Protein AF-C4IY53-F1 (afdb_monomer)

Organi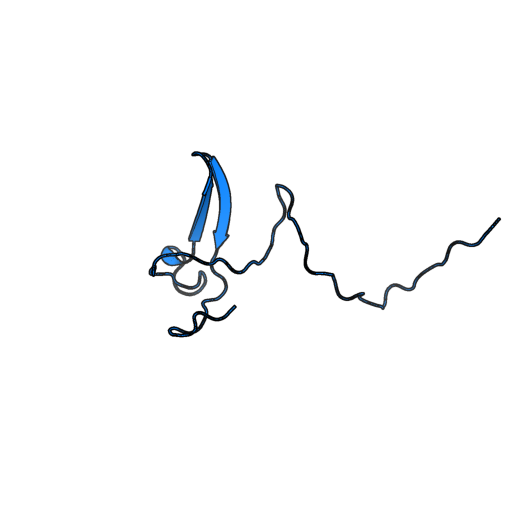sm: Zea mays (NCBI:txid4577)

Radius of gyration: 18.85 Å; Cα contacts (8 Å, |Δi|>4): 50; chains: 1; bounding box: 60×24×32 Å

Nearest PDB structures (foldseek):
  7nwi-assembly1_s  TM=1.773E-01  e=2.366E+00  Oryctolagus cuniculus

pLDDT: mean 80.27, std 18.36, range [37.62, 95.75]

Structure (mmCIF, N/CA/C/O backbone):
data_AF-C4IY53-F1
#
_entry.id   AF-C4IY53-F1
#
loop_
_atom_site.group_PDB
_atom_site.id
_atom_site.type_symbol
_atom_site.label_atom_id
_atom_site.label_alt_id
_atom_site.label_comp_id
_atom_site.label_asym_id
_atom_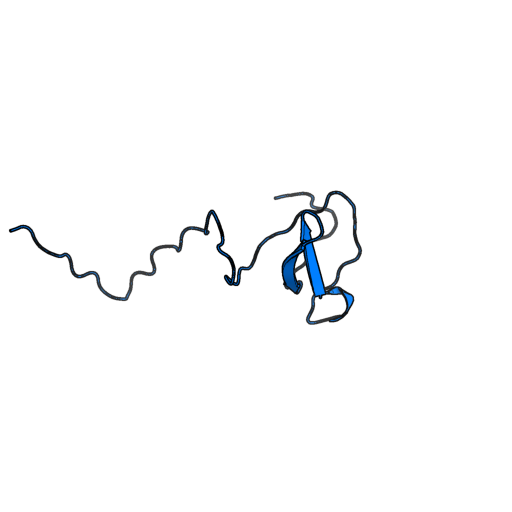site.label_entity_id
_atom_site.label_seq_id
_atom_site.pdbx_PDB_ins_code
_atom_site.Cartn_x
_atom_site.Cartn_y
_atom_site.Cartn_z
_atom_site.occupancy
_atom_site.B_iso_or_equiv
_atom_site.auth_seq_id
_atom_site.auth_comp_id
_atom_site.auth_asym_id
_atom_site.auth_atom_id
_atom_site.pdbx_PDB_model_num
ATOM 1 N N . MET A 1 1 ? -51.877 -1.902 9.604 1.00 51.44 1 MET A N 1
ATOM 2 C CA . MET A 1 1 ? -51.934 -2.603 8.299 1.00 51.44 1 MET A CA 1
ATOM 3 C C . MET A 1 1 ? -51.368 -1.703 7.203 1.00 51.44 1 MET A C 1
ATOM 5 O O . MET A 1 1 ? -51.971 -0.673 6.950 1.00 51.44 1 MET A O 1
ATOM 9 N N . LYS A 1 2 ? -50.232 -2.060 6.579 1.00 39.72 2 LYS A N 1
ATOM 10 C CA . LYS A 1 2 ? -49.846 -1.680 5.198 1.00 39.72 2 LYS A CA 1
ATOM 11 C C . LYS A 1 2 ? -48.597 -2.486 4.773 1.00 39.72 2 LYS A C 1
ATOM 13 O O . LYS A 1 2 ? -47.490 -2.242 5.229 1.00 39.72 2 LYS A O 1
ATOM 18 N N . LYS A 1 3 ? -48.897 -3.519 3.979 1.00 42.66 3 LYS A N 1
ATOM 19 C CA . LYS A 1 3 ? -48.121 -4.434 3.115 1.00 42.66 3 LYS A CA 1
ATOM 20 C C . LYS A 1 3 ? -46.578 -4.354 3.102 1.00 42.66 3 LYS A C 1
ATOM 22 O O . LYS A 1 3 ? -46.002 -3.382 2.623 1.00 42.66 3 LYS A O 1
ATOM 27 N N . LYS A 1 4 ? -45.943 -5.481 3.470 1.00 41.88 4 LYS A N 1
ATOM 28 C CA . LYS A 1 4 ? -44.606 -5.902 3.008 1.00 41.88 4 LYS A CA 1
ATOM 29 C C . LYS A 1 4 ? -44.629 -6.050 1.481 1.00 41.88 4 LYS A C 1
ATOM 31 O O . LYS A 1 4 ? -45.528 -6.697 0.952 1.00 41.88 4 LYS A O 1
ATOM 36 N N . LYS A 1 5 ? -43.643 -5.470 0.793 1.00 37.62 5 LYS A N 1
ATOM 37 C CA . LYS A 1 5 ? -43.296 -5.840 -0.584 1.00 37.62 5 LYS A CA 1
ATOM 38 C C . LYS A 1 5 ? -42.239 -6.938 -0.516 1.00 37.62 5 LYS A C 1
ATOM 40 O O . LYS A 1 5 ? -41.132 -6.688 -0.048 1.0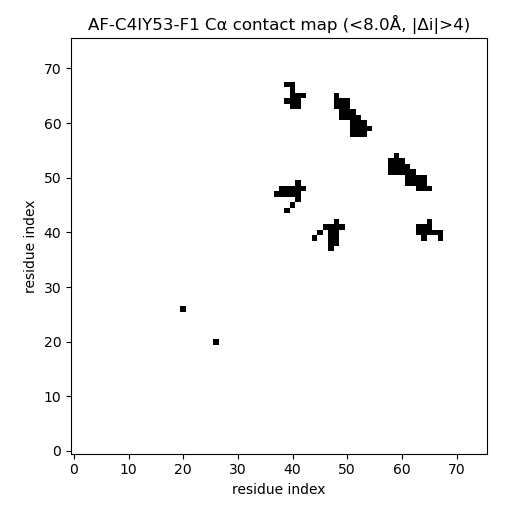0 37.62 5 LYS A O 1
ATOM 45 N N . GLU A 1 6 ? -42.617 -8.135 -0.943 1.00 48.16 6 GLU A N 1
ATOM 46 C CA . GLU A 1 6 ? -41.674 -9.142 -1.426 1.00 48.16 6 GLU A CA 1
ATOM 47 C C . GLU A 1 6 ? -41.012 -8.599 -2.699 1.00 48.16 6 GLU A C 1
ATOM 49 O O . GLU A 1 6 ? -41.677 -7.983 -3.534 1.00 48.16 6 GLU A O 1
ATOM 54 N N . GLU A 1 7 ? -39.694 -8.751 -2.808 1.00 45.16 7 GLU A N 1
ATOM 55 C CA . GLU A 1 7 ? -38.921 -8.335 -3.979 1.00 45.16 7 GLU A CA 1
ATOM 56 C C . GLU A 1 7 ? -38.080 -9.538 -4.440 1.00 45.16 7 GLU A C 1
ATOM 58 O O . GLU A 1 7 ? -37.258 -10.063 -3.686 1.00 45.16 7 GLU A O 1
ATOM 63 N N . ASP A 1 8 ? -38.343 -9.986 -5.669 1.00 42.25 8 ASP A N 1
ATOM 64 C CA . ASP A 1 8 ? -37.776 -11.155 -6.345 1.00 42.25 8 ASP A CA 1
ATOM 65 C C . ASP A 1 8 ? -36.228 -11.158 -6.432 1.00 42.25 8 ASP A C 1
ATOM 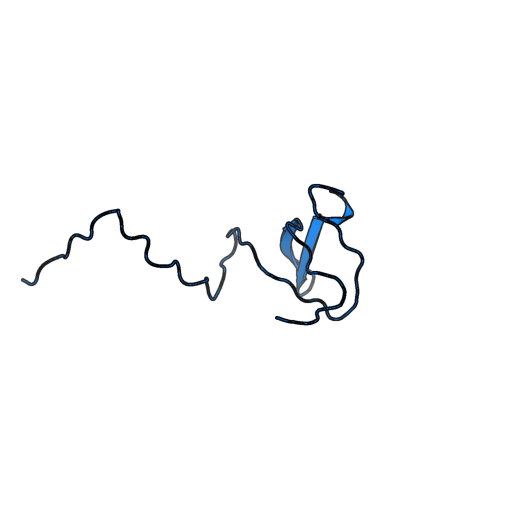67 O O . ASP A 1 8 ? -35.606 -10.116 -6.671 1.00 42.25 8 ASP A O 1
ATOM 71 N N . PRO A 1 9 ? -35.559 -12.331 -6.373 1.00 54.25 9 PRO A N 1
ATOM 72 C CA . PRO A 1 9 ? -34.095 -12.459 -6.283 1.00 54.25 9 PRO A CA 1
ATOM 73 C C . PRO A 1 9 ? -33.314 -12.155 -7.583 1.00 54.25 9 PRO A C 1
ATOM 75 O O . PRO A 1 9 ? -32.131 -12.486 -7.692 1.00 54.25 9 PRO A O 1
ATOM 78 N N . LYS A 1 10 ? -33.932 -11.522 -8.592 1.00 51.84 10 LYS A N 1
ATOM 79 C CA . LYS A 1 10 ? -33.365 -11.385 -9.951 1.00 51.84 10 LYS A CA 1
ATOM 80 C C . LYS A 1 10 ? -33.343 -9.957 -10.508 1.00 51.84 10 LYS A C 1
ATOM 82 O O . LYS A 1 10 ? -33.405 -9.752 -11.715 1.00 51.84 10 LYS A O 1
ATOM 87 N N . LYS A 1 11 ? -33.160 -8.957 -9.644 1.00 46.50 11 LYS A N 1
ATOM 88 C CA . LYS A 1 11 ? -32.721 -7.609 -10.047 1.00 46.50 11 LYS A CA 1
ATOM 89 C C . LYS A 1 11 ? -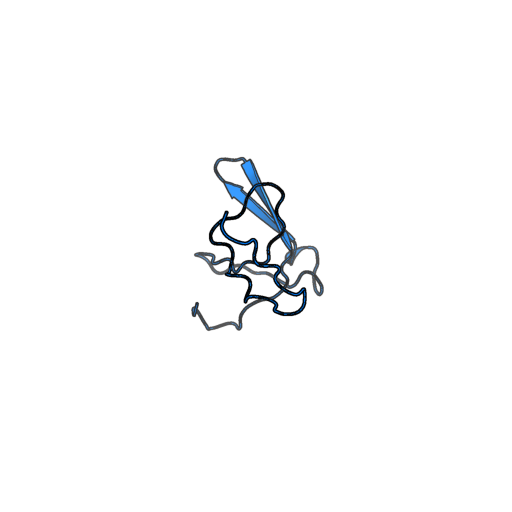31.522 -7.207 -9.195 1.00 46.50 11 LYS A C 1
ATOM 91 O O . LYS A 1 11 ? -31.667 -6.662 -8.105 1.00 46.50 11 LYS A O 1
ATOM 96 N N . LYS A 1 12 ? -30.310 -7.490 -9.692 1.00 56.56 12 LYS A N 1
ATOM 97 C CA . LYS A 1 12 ? -29.070 -6.906 -9.158 1.00 56.56 12 LYS A CA 1
ATOM 98 C C . LYS A 1 12 ? -29.177 -5.388 -9.318 1.00 56.56 12 LYS A C 1
ATOM 100 O O . LYS A 1 12 ? -28.799 -4.845 -10.351 1.00 56.56 12 LYS A O 1
ATOM 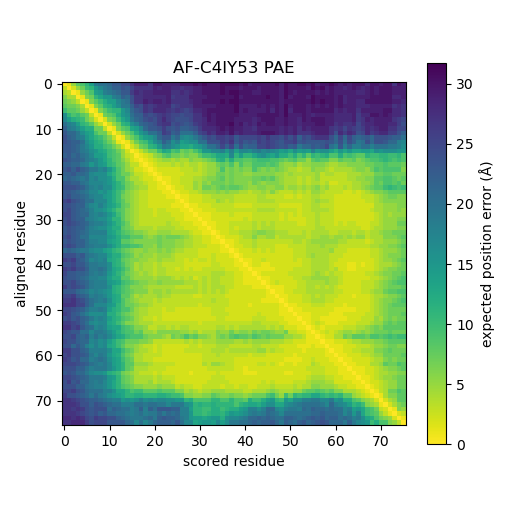105 N N . LYS A 1 13 ? -29.726 -4.709 -8.304 1.00 56.28 13 LYS A N 1
ATOM 106 C CA . LYS A 1 13 ? -29.600 -3.257 -8.132 1.00 56.28 13 LYS A CA 1
ATOM 107 C C . LYS A 1 13 ? -28.113 -2.933 -8.349 1.00 56.28 13 LYS A C 1
ATOM 109 O O . LYS A 1 13 ? -27.287 -3.652 -7.772 1.00 56.28 13 LYS A O 1
ATOM 114 N N . PRO A 1 14 ? -27.742 -1.947 -9.190 1.00 53.25 14 PRO A N 1
ATOM 115 C CA . PRO A 1 14 ? -26.342 -1.586 -9.365 1.00 53.25 14 PRO A CA 1
ATOM 116 C C . PRO A 1 14 ? -25.796 -1.289 -7.972 1.00 53.25 14 PRO A C 1
ATOM 118 O O . PRO A 1 14 ? -26.285 -0.386 -7.289 1.00 53.25 14 PRO A O 1
ATOM 121 N N . LYS A 1 15 ? -24.875 -2.135 -7.497 1.00 63.88 15 LYS A N 1
ATOM 122 C CA . LYS A 1 15 ? -24.272 -1.972 -6.177 1.00 63.88 15 LYS A CA 1
ATOM 123 C C . LYS A 1 15 ? -23.581 -0.617 -6.215 1.00 63.88 15 LYS A C 1
ATOM 125 O O . LYS A 1 15 ? -22.565 -0.472 -6.892 1.00 63.88 15 LYS A O 1
ATOM 130 N N . ARG A 1 16 ? -24.180 0.386 -5.565 1.00 71.38 16 ARG A N 1
ATOM 131 C CA . ARG A 1 16 ? -23.572 1.710 -5.414 1.00 71.38 16 ARG A CA 1
ATOM 132 C C . ARG A 1 16 ? -22.151 1.489 -4.909 1.00 71.38 16 ARG A C 1
ATOM 134 O O . ARG A 1 16 ? -21.957 0.687 -3.992 1.00 71.38 16 ARG A O 1
ATOM 141 N N . LYS A 1 17 ? -21.173 2.149 -5.538 1.00 77.19 17 LYS A N 1
ATOM 142 C CA . LYS A 1 17 ? -19.784 2.076 -5.080 1.00 77.19 17 LYS A CA 1
ATOM 143 C C . LYS A 1 17 ? -19.773 2.464 -3.595 1.00 77.19 17 LYS A C 1
ATOM 145 O O . LYS A 1 17 ? -20.402 3.468 -3.248 1.00 77.19 17 LYS A O 1
ATOM 150 N N . PRO A 1 18 ? -19.162 1.655 -2.717 1.00 83.00 18 PRO A N 1
ATOM 151 C CA . PRO A 1 18 ? -19.129 1.969 -1.299 1.00 83.00 18 PRO A CA 1
ATOM 152 C C . PRO A 1 18 ? -18.399 3.301 -1.106 1.00 83.00 18 PRO A C 1
ATOM 154 O O . PRO A 1 18 ? -17.299 3.479 -1.616 1.00 83.00 18 PRO A O 1
ATOM 157 N N . LEU A 1 19 ? -19.035 4.234 -0.396 1.00 87.31 19 LEU A N 1
ATOM 158 C CA . LEU A 1 19 ? -18.442 5.535 -0.059 1.00 87.31 19 LEU A CA 1
ATOM 159 C C . LEU A 1 19 ? -17.324 5.384 0.977 1.00 87.31 19 LEU A C 1
ATOM 161 O O . LEU A 1 19 ? -16.322 6.082 0.921 1.00 87.31 19 LEU A O 1
ATOM 165 N N . PHE A 1 20 ? -17.504 4.444 1.906 1.00 87.81 20 PHE A N 1
ATOM 166 C CA . PHE A 1 20 ? -16.577 4.169 2.993 1.00 87.81 20 PHE A CA 1
ATOM 167 C C . PHE A 1 20 ? -16.439 2.666 3.192 1.00 87.81 20 PHE A C 1
ATOM 169 O O . PHE A 1 20 ? -17.358 1.890 2.907 1.00 87.81 20 PHE A O 1
ATOM 176 N N . VAL A 1 21 ? -15.289 2.269 3.721 1.00 89.62 21 VAL A N 1
ATOM 177 C CA . VAL A 1 21 ? -14.969 0.886 4.069 1.00 89.62 21 VAL A CA 1
ATOM 178 C C . VAL A 1 21 ? -14.755 0.785 5.573 1.00 89.62 21 VAL A C 1
ATOM 180 O O . VAL A 1 21 ? -14.249 1.712 6.197 1.00 89.62 21 VAL A O 1
ATOM 183 N N . LYS A 1 22 ? -15.183 -0.332 6.164 1.00 89.25 22 LYS A N 1
ATOM 184 C CA . LYS A 1 22 ? -14.943 -0.645 7.578 1.00 89.25 22 LYS A CA 1
ATOM 185 C C . LYS A 1 22 ? -13.735 -1.571 7.707 1.00 89.25 22 LYS A C 1
ATOM 187 O O . LYS A 1 22 ? -13.357 -2.236 6.742 1.00 89.25 22 LYS A O 1
ATOM 192 N N . ASN A 1 23 ? -13.177 -1.658 8.911 1.00 89.81 23 ASN A N 1
ATOM 193 C CA . ASN A 1 23 ? -12.096 -2.596 9.210 1.00 89.81 23 ASN A CA 1
ATOM 194 C C . ASN A 1 23 ? -12.495 -4.039 8.866 1.00 89.81 23 ASN A C 1
ATOM 196 O O . ASN A 1 23 ? -13.625 -4.457 9.113 1.00 89.81 23 ASN A O 1
ATOM 200 N N . GLY A 1 24 ? -11.554 -4.785 8.283 1.00 88.00 24 GLY A N 1
ATOM 201 C CA . GLY A 1 24 ? -11.750 -6.172 7.852 1.00 88.00 24 GLY A CA 1
ATOM 202 C C . GLY A 1 24 ? -12.448 -6.341 6.497 1.00 88.00 24 GLY A C 1
ATOM 203 O O . GLY A 1 24 ? -12.552 -7.464 6.010 1.00 88.00 24 GLY A O 1
ATOM 204 N N . ALA A 1 25 ? -12.904 -5.259 5.858 1.00 89.75 25 ALA A N 1
ATOM 205 C CA . ALA A 1 25 ? -13.460 -5.336 4.512 1.00 89.75 25 ALA A CA 1
ATOM 206 C C . ALA A 1 25 ? -12.354 -5.500 3.457 1.00 89.75 25 ALA A C 1
ATOM 208 O O . ALA A 1 25 ? -11.314 -4.847 3.517 1.00 89.75 25 ALA A O 1
ATOM 209 N N . ILE A 1 26 ? -12.620 -6.328 2.446 1.00 90.69 26 ILE A N 1
ATOM 210 C CA . ILE A 1 26 ? -11.765 -6.468 1.264 1.00 90.69 26 ILE A CA 1
ATOM 211 C C . ILE A 1 26 ? -12.384 -5.652 0.136 1.00 90.69 26 ILE A C 1
ATOM 213 O O . ILE A 1 26 ? -13.557 -5.835 -0.200 1.00 90.69 26 ILE A O 1
ATOM 217 N N . VAL A 1 27 ? -11.595 -4.759 -0.458 1.00 91.19 27 VAL A N 1
ATOM 218 C CA . VAL A 1 27 ? -12.030 -3.905 -1.564 1.00 91.19 27 VAL A CA 1
ATOM 219 C C . VAL A 1 27 ? -10.970 -3.811 -2.649 1.00 91.19 27 VAL A C 1
ATOM 221 O O . VAL A 1 27 ? -9.779 -3.960 -2.390 1.00 91.19 27 VAL A O 1
ATOM 224 N N . VAL A 1 28 ? -11.423 -3.529 -3.869 1.00 91.06 28 VAL A N 1
ATOM 225 C CA . VAL A 1 28 ? -10.566 -3.098 -4.974 1.00 91.06 28 VAL A CA 1
ATOM 226 C C . VAL A 1 28 ? -10.729 -1.590 -5.101 1.00 91.06 28 VAL A C 1
ATOM 228 O O . VAL A 1 28 ? -11.847 -1.099 -5.272 1.00 91.06 28 VAL A O 1
ATOM 231 N N . CYS A 1 29 ? -9.628 -0.857 -4.983 1.00 90.00 29 CYS A N 1
ATOM 232 C CA . CYS A 1 29 ? -9.598 0.597 -5.071 1.00 90.00 29 CYS A CA 1
ATOM 233 C C . CYS A 1 29 ? -8.495 1.060 -6.025 1.00 90.00 29 CYS A C 1
ATOM 235 O O . CYS A 1 29 ? -7.574 0.311 -6.348 1.00 90.00 29 CYS A O 1
ATOM 237 N N . ARG A 1 30 ? -8.608 2.309 -6.478 1.00 89.31 30 ARG A N 1
ATOM 238 C CA . ARG A 1 30 ? -7.558 3.000 -7.225 1.00 89.31 30 ARG A CA 1
ATOM 239 C C . ARG A 1 30 ? -6.795 3.881 -6.243 1.00 89.31 30 ARG A C 1
ATOM 241 O O . ARG A 1 30 ? -7.420 4.639 -5.504 1.00 89.31 30 ARG A O 1
ATOM 248 N N . ILE A 1 31 ? -5.474 3.750 -6.217 1.00 90.19 31 ILE A N 1
ATOM 249 C CA . ILE A 1 31 ? -4.590 4.514 -5.332 1.00 90.19 31 ILE A CA 1
ATOM 250 C C . ILE A 1 31 ? -3.818 5.506 -6.195 1.00 90.19 31 ILE A C 1
ATOM 252 O O . ILE A 1 31 ? -3.284 5.128 -7.236 1.00 90.19 31 ILE A O 1
ATOM 256 N N . GLN A 1 32 ? -3.765 6.760 -5.756 1.00 88.81 32 GLN A N 1
ATOM 257 C CA . GLN A 1 32 ? -2.905 7.778 -6.342 1.00 88.81 32 GLN A CA 1
ATOM 258 C C . GLN A 1 32 ? -1.743 8.058 -5.396 1.00 88.81 32 GLN A C 1
ATOM 260 O O . GLN A 1 32 ? -1.918 8.144 -4.181 1.00 88.81 32 GLN A O 1
ATOM 265 N N . VAL A 1 33 ? -0.563 8.209 -5.979 1.00 89.50 33 VAL A N 1
ATOM 266 C CA . VAL A 1 33 ? 0.667 8.589 -5.290 1.00 89.50 33 VAL A CA 1
ATOM 267 C C . VAL A 1 33 ? 1.157 9.919 -5.851 1.00 89.50 33 VAL A C 1
ATOM 269 O O . VAL A 1 33 ? 0.926 10.220 -7.020 1.00 89.50 33 VAL A O 1
ATOM 272 N N . ASN A 1 34 ? 1.813 10.723 -5.016 1.00 89.69 34 ASN A N 1
ATOM 273 C CA . ASN A 1 34 ? 2.318 12.035 -5.433 1.00 89.69 34 ASN A CA 1
ATOM 274 C C . ASN A 1 34 ? 3.560 11.919 -6.322 1.00 89.69 34 ASN A C 1
ATOM 276 O O . ASN A 1 34 ? 3.733 12.700 -7.250 1.00 89.69 34 ASN A O 1
ATOM 280 N N . ASN A 1 35 ? 4.410 10.934 -6.035 1.00 88.69 35 ASN A N 1
ATOM 281 C CA . ASN A 1 35 ? 5.658 10.703 -6.749 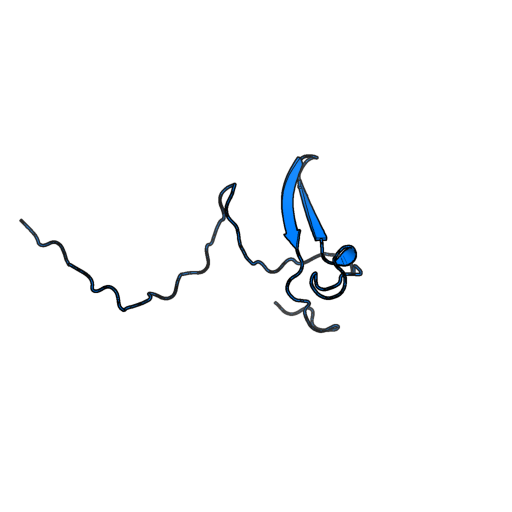1.00 88.69 35 ASN A CA 1
ATOM 282 C C . ASN A 1 35 ? 5.542 9.455 -7.619 1.00 88.69 35 ASN A C 1
ATOM 284 O O . ASN A 1 35 ? 4.835 8.509 -7.266 1.00 88.69 35 ASN A O 1
ATOM 288 N N . LEU A 1 36 ? 6.281 9.439 -8.727 1.00 87.31 36 LEU A N 1
ATOM 289 C CA . LEU A 1 36 ? 6.438 8.241 -9.542 1.00 87.31 36 LEU A CA 1
ATOM 290 C C . LEU A 1 36 ? 7.165 7.168 -8.731 1.00 87.31 36 LEU A C 1
ATOM 292 O O . LEU A 1 36 ? 8.218 7.418 -8.147 1.00 87.31 36 LEU A O 1
ATOM 296 N N . ILE A 1 37 ? 6.582 5.975 -8.704 1.00 90.56 37 ILE A N 1
ATOM 297 C CA . ILE A 1 37 ? 7.142 4.801 -8.040 1.00 90.56 37 ILE A CA 1
ATOM 298 C C . ILE A 1 37 ? 7.158 3.637 -9.025 1.00 90.56 37 ILE A C 1
ATOM 300 O O . ILE A 1 37 ? 6.259 3.509 -9.856 1.00 90.56 37 ILE A O 1
ATOM 304 N N . CYS A 1 38 ? 8.166 2.778 -8.913 1.00 90.56 38 CYS A N 1
ATOM 305 C CA . CYS A 1 38 ? 8.204 1.524 -9.654 1.00 90.56 38 CYS A CA 1
ATOM 306 C C . CYS A 1 38 ? 7.266 0.520 -8.976 1.00 90.56 38 CYS A C 1
ATOM 308 O O . CYS A 1 38 ? 7.401 0.261 -7.778 1.00 90.56 38 CYS A O 1
ATOM 310 N N . ILE A 1 39 ? 6.317 -0.037 -9.725 1.00 92.38 39 ILE A N 1
ATOM 311 C CA . ILE A 1 39 ? 5.352 -1.010 -9.216 1.00 92.38 39 ILE A CA 1
ATOM 312 C C . ILE A 1 39 ? 4.995 -2.003 -10.318 1.00 92.38 39 ILE A C 1
ATOM 314 O O . ILE A 1 39 ? 4.962 -1.629 -11.484 1.00 92.38 39 ILE A O 1
ATOM 318 N N . GLU A 1 40 ? 4.712 -3.248 -9.941 1.00 92.69 40 GLU A N 1
ATOM 319 C CA . GLU A 1 40 ? 4.351 -4.317 -10.877 1.00 92.69 40 GLU A CA 1
ATOM 320 C C . GLU A 1 40 ? 3.076 -5.032 -10.438 1.00 92.69 40 GLU A C 1
ATOM 322 O O . GLU A 1 40 ? 2.675 -4.972 -9.269 1.00 92.69 40 GLU A O 1
ATOM 327 N N . LYS A 1 41 ? 2.422 -5.733 -11.369 1.00 94.31 41 LYS A N 1
ATOM 328 C CA . LYS A 1 41 ? 1.280 -6.584 -11.021 1.00 94.31 41 LYS A CA 1
ATOM 329 C C . LYS A 1 41 ? 1.756 -7.746 -10.160 1.00 94.31 41 LYS A C 1
ATOM 331 O O . LYS A 1 41 ? 2.816 -8.329 -10.374 1.00 94.31 41 LYS A O 1
ATOM 336 N N . PHE A 1 42 ? 0.920 -8.137 -9.203 1.00 94.94 42 PHE A N 1
ATOM 337 C CA . PHE A 1 42 ? 1.244 -9.235 -8.296 1.00 94.94 42 PHE A CA 1
ATOM 338 C C . PHE A 1 42 ? 1.472 -10.570 -9.016 1.00 94.94 42 PHE A C 1
ATOM 340 O O . PHE A 1 42 ? 2.281 -11.371 -8.556 1.00 94.94 42 PHE A O 1
ATOM 347 N N . SER A 1 43 ? 0.748 -10.810 -10.111 1.00 94.56 43 SER A N 1
ATOM 348 C CA . SER A 1 43 ? 0.876 -12.033 -10.908 1.00 94.56 43 SER A CA 1
ATOM 349 C C . SER A 1 43 ? 2.236 -12.149 -11.594 1.00 94.56 43 SER A C 1
ATOM 351 O O . SER A 1 43 ? 2.743 -13.258 -11.717 1.00 94.56 43 SER A O 1
ATOM 353 N N . ASP A 1 44 ? 2.818 -11.017 -11.996 1.00 94.56 44 ASP A N 1
ATOM 354 C CA . ASP A 1 44 ? 4.066 -10.978 -12.757 1.00 94.56 44 ASP A CA 1
ATOM 355 C C . ASP A 1 44 ? 5.267 -10.968 -11.808 1.00 94.56 44 ASP A C 1
ATOM 357 O O . ASP A 1 44 ? 6.177 -11.787 -11.928 1.00 94.56 44 ASP A O 1
ATOM 361 N N . PHE A 1 45 ? 5.241 -10.088 -10.798 1.00 94.44 45 PHE A N 1
ATOM 362 C CA . PHE A 1 45 ? 6.304 -10.009 -9.801 1.00 94.44 45 PHE A CA 1
ATOM 363 C C . PHE A 1 45 ? 5.747 -9.822 -8.378 1.00 94.44 45 PHE A C 1
ATOM 365 O O . PHE A 1 45 ? 5.525 -8.696 -7.917 1.00 94.44 45 PHE A O 1
ATOM 372 N N . PRO A 1 46 ? 5.564 -10.916 -7.608 1.00 93.44 46 PRO A N 1
ATOM 373 C CA . PRO A 1 46 ? 4.925 -10.868 -6.292 1.00 93.44 46 PRO A CA 1
ATOM 374 C C . PRO A 1 46 ? 5.632 -9.990 -5.255 1.00 93.44 46 PRO A C 1
ATOM 376 O O . PRO A 1 46 ? 5.016 -9.608 -4.261 1.00 93.44 46 PRO A O 1
ATOM 379 N N . GLN A 1 47 ? 6.929 -9.716 -5.420 1.00 92.81 47 GLN A N 1
ATOM 380 C CA . GLN A 1 47 ? 7.671 -8.866 -4.485 1.00 92.81 47 GLN A CA 1
ATOM 381 C C . GLN A 1 47 ? 7.353 -7.378 -4.698 1.00 92.81 47 GLN A C 1
ATOM 383 O O . GLN A 1 47 ? 7.185 -6.657 -3.723 1.00 92.81 47 GLN A O 1
ATOM 388 N N . LEU A 1 48 ? 7.195 -6.944 -5.954 1.00 92.94 48 LEU A N 1
ATOM 389 C CA . LEU A 1 48 ? 6.892 -5.554 -6.325 1.00 92.94 48 LEU A CA 1
ATOM 390 C C . LEU A 1 48 ? 5.385 -5.265 -6.341 1.00 92.94 48 LEU A C 1
ATOM 392 O O . LEU A 1 48 ? 4.972 -4.116 -6.230 1.00 92.94 48 LEU A O 1
ATOM 396 N N . GLY A 1 49 ? 4.552 -6.304 -6.436 1.00 92.88 49 GLY A N 1
ATOM 397 C CA . GLY A 1 49 ? 3.098 -6.176 -6.401 1.00 92.88 49 GLY A CA 1
ATOM 398 C C . GLY A 1 49 ? 2.469 -6.247 -5.009 1.00 92.88 49 GLY A C 1
ATOM 399 O O . GLY A 1 49 ? 1.244 -6.212 -4.920 1.00 92.88 49 GLY A O 1
ATOM 400 N N . ARG A 1 50 ? 3.241 -6.383 -3.922 1.00 95.25 50 ARG A N 1
ATOM 401 C CA . ARG A 1 50 ? 2.731 -6.346 -2.535 1.00 95.25 50 ARG A CA 1
ATOM 402 C C . ARG A 1 50 ? 2.982 -4.973 -1.928 1.00 95.25 50 ARG A C 1
ATOM 404 O O . ARG A 1 50 ? 4.100 -4.477 -1.973 1.00 95.25 50 ARG A O 1
ATOM 411 N N . PHE A 1 51 ? 1.968 -4.390 -1.296 1.00 94.50 51 PHE A N 1
ATOM 412 C CA . PHE A 1 51 ? 2.106 -3.100 -0.624 1.00 94.50 51 PHE A CA 1
ATOM 413 C C . PHE A 1 51 ? 1.380 -3.076 0.721 1.00 94.50 51 PHE A C 1
ATOM 415 O O . PHE A 1 51 ? 0.471 -3.866 0.991 1.00 94.50 51 PHE A O 1
ATOM 422 N N . THR A 1 52 ? 1.780 -2.135 1.572 1.00 95.31 52 THR A N 1
ATOM 423 C CA . THR A 1 52 ? 1.122 -1.854 2.851 1.00 95.31 52 THR A CA 1
ATOM 424 C C . THR A 1 52 ? 0.813 -0.367 2.936 1.00 95.31 52 THR A C 1
ATOM 426 O O . THR A 1 52 ? 1.618 0.463 2.518 1.00 95.31 52 THR A O 1
ATOM 429 N N . LEU A 1 53 ? -0.365 -0.025 3.451 1.00 93.81 53 LEU A N 1
ATOM 430 C CA . LEU A 1 53 ? -0.738 1.354 3.742 1.00 93.81 53 LEU A CA 1
ATOM 431 C C . LEU A 1 53 ? -0.507 1.615 5.225 1.00 93.81 53 LEU A C 1
ATOM 433 O O . LEU A 1 53 ? -0.953 0.837 6.077 1.00 93.81 53 LEU A O 1
ATOM 437 N N . ARG A 1 54 ? 0.179 2.716 5.531 1.00 95.19 54 ARG A N 1
ATOM 438 C CA . ARG A 1 54 ? 0.483 3.133 6.900 1.00 95.19 54 ARG A CA 1
ATOM 439 C C . ARG A 1 54 ? -0.036 4.541 7.150 1.00 95.19 54 ARG A C 1
ATOM 441 O O . ARG A 1 54 ? 0.114 5.409 6.297 1.00 95.19 54 ARG A O 1
ATOM 448 N N . THR A 1 55 ? -0.608 4.755 8.329 1.00 94.00 55 THR A N 1
ATOM 449 C CA . THR A 1 55 ? -0.970 6.080 8.842 1.00 94.00 55 THR A CA 1
ATOM 450 C C . THR A 1 55 ? -0.533 6.171 10.297 1.00 94.00 55 THR A C 1
ATOM 452 O O . THR A 1 55 ? -0.700 5.202 11.037 1.00 94.00 55 THR A O 1
ATOM 455 N N . GLU A 1 56 ? 0.075 7.287 10.701 1.00 94.69 56 GLU A N 1
ATOM 456 C CA . GLU A 1 56 ? 0.465 7.541 12.103 1.00 94.69 56 GLU A CA 1
ATOM 457 C C . GLU A 1 56 ? 1.218 6.362 12.762 1.00 94.69 56 GLU A C 1
ATOM 459 O O . GLU A 1 56 ? 0.948 5.951 13.889 1.00 94.69 56 GLU A O 1
ATOM 464 N N . GLY A 1 57 ? 2.131 5.734 12.014 1.00 92.94 57 GLY A N 1
ATOM 465 C CA . GLY A 1 57 ? 2.924 4.590 12.479 1.00 92.94 57 GLY A CA 1
ATOM 466 C C . GLY A 1 57 ? 2.210 3.232 12.458 1.00 92.94 57 GLY A C 1
ATOM 467 O O . GLY A 1 57 ? 2.891 2.204 12.514 1.00 92.94 57 GLY A O 1
ATOM 468 N N . LYS A 1 58 ? 0.885 3.193 12.282 1.00 95.00 58 LYS A N 1
ATOM 469 C CA . LYS A 1 58 ? 0.068 1.969 12.253 1.00 95.00 58 LYS A CA 1
ATOM 470 C C . LYS A 1 58 ? -0.200 1.495 10.826 1.00 95.00 58 LYS A C 1
ATOM 472 O O . LYS A 1 58 ? -0.400 2.295 9.913 1.00 95.00 58 LYS A O 1
ATOM 477 N N . THR A 1 59 ? -0.235 0.180 10.634 1.00 94.62 59 THR A N 1
ATOM 478 C CA . THR A 1 59 ? -0.642 -0.435 9.362 1.00 94.62 59 THR A CA 1
ATOM 479 C C . THR A 1 59 ? -2.162 -0.451 9.274 1.00 94.62 59 THR A C 1
ATOM 481 O O . THR A 1 59 ? -2.819 -1.059 10.116 1.00 94.62 59 THR A O 1
ATOM 484 N N . VAL A 1 60 ? -2.719 0.210 8.258 1.00 93.56 60 VAL A N 1
ATOM 485 C CA . VAL A 1 60 ? -4.176 0.303 8.052 1.00 93.56 60 VAL A CA 1
ATOM 486 C C . VAL A 1 60 ? -4.697 -0.691 7.025 1.00 93.56 60 VAL A C 1
ATOM 488 O O . VAL A 1 60 ? -5.845 -1.115 7.113 1.00 93.56 60 VAL A O 1
ATOM 491 N N . ALA A 1 61 ? -3.867 -1.078 6.055 1.00 94.38 61 ALA A N 1
ATOM 492 C CA . ALA A 1 61 ? -4.234 -2.063 5.049 1.00 94.38 61 ALA A CA 1
ATOM 493 C C . ALA A 1 61 ? -3.001 -2.773 4.490 1.00 94.38 61 ALA A C 1
ATOM 495 O O . ALA A 1 61 ? -1.899 -2.223 4.455 1.00 94.38 61 ALA A O 1
ATOM 496 N N . VAL A 1 62 ? -3.223 -3.988 4.001 1.00 94.31 62 VAL A N 1
ATOM 497 C CA . VAL A 1 62 ? -2.260 -4.768 3.223 1.00 94.31 62 VAL A CA 1
ATOM 498 C C . VAL A 1 62 ? -2.941 -5.135 1.915 1.00 94.31 62 VAL A C 1
ATOM 500 O O . VAL A 1 62 ? -4.116 -5.508 1.913 1.00 94.31 62 VAL A O 1
ATOM 503 N N . GLY A 1 63 ? -2.226 -4.997 0.804 1.00 95.06 63 GLY A N 1
ATOM 504 C CA . GLY A 1 63 ? -2.807 -5.152 -0.519 1.00 95.06 63 GLY A CA 1
ATOM 505 C C . GLY A 1 63 ? -1.849 -5.753 -1.531 1.00 95.06 63 GLY A C 1
ATOM 506 O O . GLY A 1 63 ? -0.638 -5.851 -1.317 1.00 95.06 63 GLY A O 1
ATOM 507 N N . LYS A 1 64 ? -2.437 -6.158 -2.655 1.00 95.75 64 LYS A N 1
ATOM 508 C CA . LYS A 1 64 ? -1.717 -6.580 -3.849 1.00 95.75 64 LYS A CA 1
ATOM 509 C C . LYS A 1 64 ? -2.175 -5.773 -5.056 1.00 95.75 64 LYS A C 1
ATOM 511 O O . LYS A 1 64 ? -3.349 -5.413 -5.148 1.00 95.75 64 LYS A O 1
ATOM 516 N N . VAL A 1 65 ? -1.261 -5.508 -5.975 1.00 95.38 65 VAL A N 1
ATOM 517 C CA . VAL A 1 65 ? -1.524 -4.765 -7.207 1.00 95.38 65 VAL A CA 1
ATOM 518 C C . VAL A 1 65 ? -2.176 -5.702 -8.210 1.00 95.38 65 VAL A C 1
ATOM 520 O O . VAL A 1 65 ? -1.618 -6.741 -8.563 1.00 95.38 65 VAL A O 1
ATOM 523 N N . VAL A 1 66 ? -3.387 -5.347 -8.629 1.00 94.31 66 VAL A N 1
ATOM 524 C CA . VAL A 1 66 ? -4.165 -6.118 -9.609 1.00 94.31 66 VAL A CA 1
ATOM 525 C C . VAL A 1 66 ? -3.946 -5.573 -11.015 1.00 94.31 66 VAL A C 1
ATOM 527 O O . VAL A 1 66 ? -3.842 -6.347 -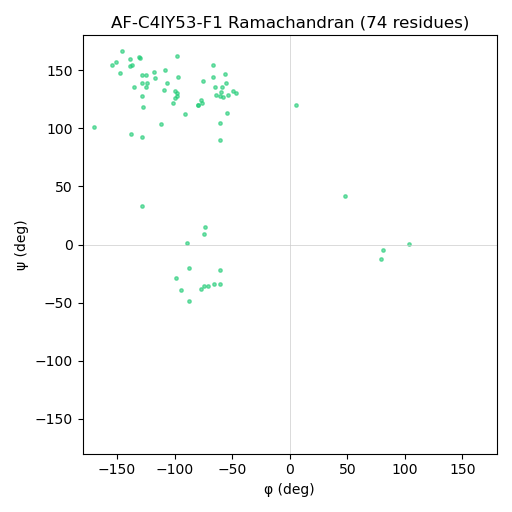11.962 1.00 94.31 66 VAL A O 1
ATOM 530 N N . ASP A 1 67 ? -3.860 -4.251 -11.147 1.00 92.25 67 ASP A N 1
ATOM 531 C CA . ASP A 1 67 ? -3.697 -3.588 -12.431 1.00 92.25 67 ASP A CA 1
ATOM 532 C C . ASP A 1 67 ? -2.936 -2.268 -12.283 1.00 92.25 67 ASP A C 1
ATOM 534 O O . ASP A 1 67 ? -2.905 -1.689 -11.192 1.00 92.25 67 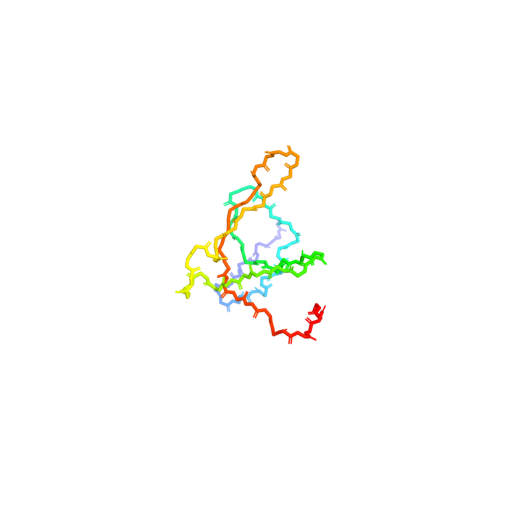ASP A O 1
ATOM 538 N N . ILE A 1 68 ? -2.324 -1.816 -13.378 1.00 89.38 68 ILE A N 1
ATOM 539 C CA . ILE A 1 68 ? -1.516 -0.594 -13.437 1.00 89.38 68 ILE A CA 1
ATOM 540 C C . ILE A 1 68 ? -2.025 0.247 -14.613 1.00 89.38 68 ILE A C 1
ATOM 542 O O . ILE A 1 68 ? -2.154 -0.283 -15.718 1.00 89.38 68 ILE A O 1
ATOM 546 N N . PRO A 1 69 ? -2.343 1.538 -14.402 1.00 84.38 69 PRO A N 1
ATOM 547 C CA . PRO A 1 69 ? -2.794 2.404 -15.482 1.00 84.38 69 PRO A CA 1
ATOM 548 C C . PRO A 1 69 ? -1.677 2.655 -16.513 1.00 84.38 69 PRO A C 1
ATOM 550 O O . PRO A 1 69 ? -0.497 2.610 -16.161 1.00 84.38 69 PRO A O 1
ATOM 553 N N . PRO A 1 70 ? -2.024 2.966 -17.776 1.00 80.25 70 PRO A N 1
ATOM 554 C CA . PRO A 1 70 ? -1.041 3.242 -18.818 1.00 80.25 70 PRO A CA 1
ATOM 555 C C . PRO A 1 70 ? -0.135 4.421 -18.445 1.00 80.25 70 PRO A C 1
ATOM 557 O O . PRO A 1 70 ? -0.617 5.472 -18.000 1.00 80.25 70 PRO A O 1
ATOM 560 N N . ALA A 1 71 ? 1.172 4.259 -18.668 1.00 68.81 71 ALA A N 1
ATOM 561 C CA . ALA A 1 71 ? 2.155 5.316 -18.464 1.00 68.81 71 ALA A CA 1
ATOM 562 C C . ALA A 1 71 ? 1.805 6.539 -19.331 1.00 68.81 71 ALA A C 1
ATOM 564 O O . ALA A 1 71 ? 1.603 6.415 -20.536 1.00 68.81 71 ALA A O 1
ATOM 565 N N . GLY A 1 72 ? 1.710 7.719 -18.710 1.00 64.50 72 GLY A N 1
ATOM 566 C CA . GLY A 1 72 ? 1.436 8.984 -19.407 1.00 64.50 72 GLY A CA 1
ATOM 567 C C . GLY A 1 72 ? 0.010 9.528 -19.280 1.00 64.50 72 GLY A C 1
ATOM 568 O O . GLY A 1 72 ? -0.260 10.608 -19.795 1.00 64.50 72 GLY A O 1
ATOM 569 N N . SER A 1 73 ? -0.891 8.848 -18.561 1.00 61.44 73 SER A N 1
ATOM 570 C CA . SER A 1 73 ? -2.230 9.376 -18.264 1.00 61.44 73 SER A CA 1
ATOM 571 C C . SER A 1 73 ? -2.385 9.700 -16.767 1.00 61.44 73 SER A C 1
ATOM 573 O O . SER A 1 73 ? -2.547 8.793 -15.950 1.00 61.44 73 SER A O 1
ATOM 575 N N . PRO A 1 74 ? -2.343 10.987 -16.357 1.00 60.00 74 PRO A N 1
ATOM 576 C CA . PRO A 1 74 ? -2.661 11.381 -14.981 1.00 60.00 74 PRO A CA 1
ATOM 577 C C . PRO A 1 74 ? -4.175 11.340 -14.689 1.00 60.00 74 PRO A C 1
ATOM 579 O O . PRO A 1 74 ? -4.621 11.818 -13.649 1.00 60.00 74 PRO A O 1
ATOM 582 N N . THR A 1 75 ? -4.989 10.805 -15.603 1.00 56.31 75 THR A N 1
ATOM 583 C CA . THR A 1 75 ? -6.446 10.890 -15.548 1.00 56.31 75 THR A CA 1
ATOM 584 C C . THR A 1 75 ? -7.045 9.937 -14.525 1.00 56.31 75 THR A C 1
ATOM 586 O O . THR A 1 75 ? -6.907 8.712 -14.613 1.00 56.31 75 THR A O 1
ATOM 589 N N . PHE A 1 76 ? -7.777 10.531 -13.586 1.00 53.28 76 PHE A N 1
ATOM 590 C CA . PHE A 1 76 ? -8.916 9.901 -12.932 1.00 53.28 76 PHE A CA 1
ATOM 591 C C . PHE A 1 76 ? -9.918 9.367 -13.953 1.00 53.28 76 PHE A C 1
ATOM 593 O O . PHE A 1 76 ? -10.176 10.074 -14.950 1.00 53.28 76 PHE A O 1
#

Sequence (76 aa):
MKKKKEEDPKKKKPKRKPLFVKNGAIVVCRIQVNNLICIEKFSDFPQLGRFTLRTEGKTVAVGKVVDIPPAGSPTF

Solvent-accessible surface area (backbone atoms only — not comparable to full-atom values): 5664 Å² total; per-residue (Å²): 143,85,82,86,80,86,77,76,99,82,68,84,66,81,76,70,78,77,90,74,83,62,92,90,66,88,82,91,84,89,84,87,72,96,63,95,73,93,71,41,39,30,90,82,36,58,78,56,6,50,51,72,43,71,55,96,91,41,80,78,47,76,50,67,36,82,75,80,82,68,90,91,62,92,73,127

Foldseek 3Di:
DDDDDDDDPPDPDPPPDDPDDDPPDDDDDDDDDPDDDDADACVVPVVRQWDFDDDPNDTRDTDGHHDDDDPPDPDD

Mean predicted aligned error: 10.78 Å

Secondary structure (DSSP, 8-state):
--------TT-----PPPS---TT---------SS------TTT-TTTSEEEEEETTEEEEEEE----PPTT----

InterPro domains:
  IPR009001 Translation elongation factor EF1A/initiation factor IF2gamma, C-terminal [SSF50465] (10-68)
  IPR050100 Translation factor GTPase superfamily members [PTHR23115] (8-68)
  IPR054696 GTP-eEF1A, C-terminal domain [PF22594] (7-65)